Protein AF-A0A2V5KP76-F1 (afdb_monomer_lite)

pLDDT: mean 80.86, std 17.81, range [43.47, 97.94]

Foldseek 3Di:
DDPDPCVVVVVVVVVVVVVPDDPCPDPPPDPAQDKDFDFDKDKDKPAPDDQCVVVVDDGNDPDIDMDMDTDTPWMDRRPRTD

Structure (mmCIF, N/CA/C/O backbone):
data_AF-A0A2V5KP76-F1
#
_entry.id   AF-A0A2V5KP76-F1
#
loop_
_atom_site.group_PDB
_atom_site.id
_atom_site.type_symbol
_atom_site.label_atom_id
_atom_site.label_alt_id
_atom_site.label_comp_id
_atom_site.label_asym_id
_atom_site.label_entity_id
_atom_site.label_seq_id
_atom_site.pdbx_PDB_ins_code
_atom_site.Cartn_x
_atom_site.Cartn_y
_atom_site.Cartn_z
_atom_site.occupancy
_atom_site.B_iso_or_equiv
_atom_site.auth_seq_id
_atom_site.auth_comp_id
_atom_site.auth_asym_id
_atom_site.auth_atom_id
_atom_site.pdbx_PDB_model_num
ATOM 1 N N . MET A 1 1 ? -51.857 53.162 -32.359 1.00 43.47 1 MET A N 1
ATOM 2 C CA . MET A 1 1 ? -50.387 53.188 -32.514 1.00 43.47 1 MET A CA 1
ATOM 3 C C . MET A 1 1 ? -49.743 52.682 -31.227 1.00 43.47 1 MET A C 1
ATOM 5 O O . MET A 1 1 ? -50.094 53.175 -30.170 1.00 43.47 1 MET A O 1
ATOM 9 N N . LYS A 1 2 ? -48.851 51.687 -31.366 1.00 46.47 2 LYS A N 1
ATOM 10 C CA . LYS A 1 2 ? -47.848 51.169 -30.409 1.00 46.47 2 LYS A CA 1
ATOM 11 C C . LYS A 1 2 ? -48.353 50.598 -29.068 1.00 46.47 2 LYS A C 1
ATOM 13 O O . LYS A 1 2 ? -48.245 51.227 -28.026 1.00 46.47 2 LYS A O 1
ATOM 18 N N . ARG A 1 3 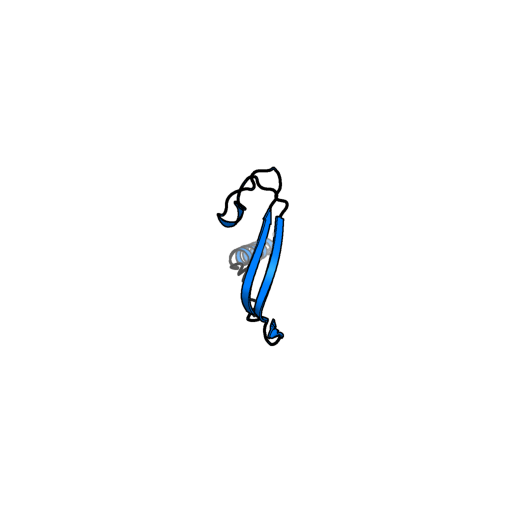? -48.781 49.325 -29.101 1.00 54.38 3 ARG A N 1
ATOM 19 C CA . ARG A 1 3 ? -48.698 48.407 -27.948 1.00 54.38 3 ARG A CA 1
ATOM 20 C C . ARG A 1 3 ? -47.217 48.244 -27.597 1.00 54.38 3 ARG A C 1
ATOM 22 O O . ARG A 1 3 ? -46.501 47.506 -28.269 1.00 54.38 3 ARG A O 1
ATOM 29 N N . THR A 1 4 ? -46.740 49.005 -26.622 1.00 54.19 4 THR A N 1
ATOM 30 C CA . THR A 1 4 ? -45.382 48.913 -26.087 1.00 54.19 4 THR A CA 1
ATOM 31 C C . THR A 1 4 ? -45.222 47.562 -25.399 1.00 54.19 4 THR A C 1
ATOM 33 O O . THR A 1 4 ? -45.694 47.329 -24.291 1.00 54.19 4 THR A O 1
ATOM 36 N N . SER A 1 5 ? -44.612 46.634 -26.132 1.00 60.16 5 SER A N 1
ATOM 37 C CA . SER A 1 5 ? -44.239 45.305 -25.669 1.00 60.16 5 SER A CA 1
ATOM 38 C C . SER A 1 5 ? -43.332 45.441 -24.443 1.00 60.16 5 SER A C 1
ATOM 40 O O . SER A 1 5 ? -42.189 45.866 -24.575 1.00 60.16 5 SER A O 1
ATOM 42 N N . LEU A 1 6 ? -43.857 45.121 -23.255 1.00 57.19 6 LEU A N 1
ATOM 43 C CA . LEU A 1 6 ? -43.114 45.024 -21.987 1.00 57.19 6 LEU A CA 1
ATOM 44 C C . LEU A 1 6 ? -42.275 43.734 -21.883 1.00 57.19 6 LEU A C 1
ATOM 46 O O . LEU A 1 6 ? -41.506 43.566 -20.939 1.00 57.19 6 LE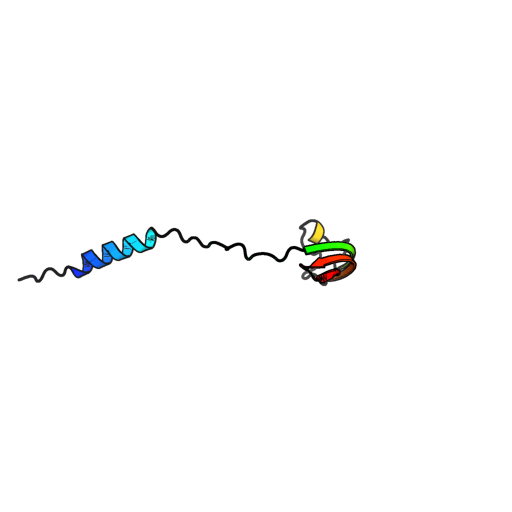U A O 1
ATOM 50 N N . LEU A 1 7 ? -42.360 42.855 -22.887 1.00 55.59 7 LEU A N 1
ATOM 51 C CA . LEU A 1 7 ? -41.591 41.613 -22.980 1.00 55.59 7 LEU A CA 1
ATOM 52 C C . LEU A 1 7 ? -40.054 41.774 -22.916 1.00 55.59 7 LEU A C 1
ATOM 54 O O . LEU A 1 7 ? -39.429 40.925 -22.279 1.00 55.59 7 LEU A O 1
ATOM 58 N N . PRO A 1 8 ? -39.402 42.808 -23.496 1.00 55.09 8 PRO A N 1
ATOM 59 C CA . PRO A 1 8 ? -37.944 42.876 -23.472 1.00 55.09 8 PRO A CA 1
ATOM 60 C C . PRO A 1 8 ? -37.415 43.289 -22.093 1.00 55.09 8 PRO A C 1
ATOM 62 O O . PRO A 1 8 ? -36.302 42.916 -21.732 1.00 55.09 8 PRO A O 1
ATOM 65 N N . LEU A 1 9 ? -38.213 44.010 -21.294 1.00 55.22 9 LEU A N 1
ATOM 66 C CA . LEU A 1 9 ? -37.802 44.471 -19.969 1.00 55.22 9 LEU A CA 1
ATOM 67 C C . LEU A 1 9 ? -37.806 43.319 -18.951 1.00 55.22 9 LEU A C 1
ATOM 69 O O . LEU A 1 9 ? -36.859 43.177 -18.184 1.00 55.22 9 LEU A O 1
ATOM 73 N N . CYS A 1 10 ? -38.817 42.444 -18.991 1.00 54.19 10 CYS A N 1
ATOM 74 C CA . CYS A 1 10 ? -38.859 41.246 -18.144 1.00 54.19 10 CYS A CA 1
ATOM 75 C C . CYS A 1 10 ? -37.742 40.247 -18.490 1.00 54.19 10 CYS A C 1
ATOM 77 O O . CYS A 1 10 ? -37.166 39.638 -17.589 1.00 54.19 10 CYS A O 1
ATOM 79 N N . ALA A 1 11 ? -37.400 40.113 -19.777 1.00 59.19 11 ALA A N 1
ATOM 80 C CA . ALA A 1 11 ? -36.315 39.242 -20.228 1.00 59.19 11 ALA A CA 1
ATOM 81 C C . ALA A 1 11 ? -34.935 39.706 -19.722 1.00 59.19 11 ALA A C 1
ATOM 83 O O . ALA A 1 11 ? -34.111 38.881 -19.331 1.00 59.19 11 ALA A O 1
ATOM 84 N N . LEU A 1 12 ? -34.700 41.022 -19.662 1.00 58.78 12 LEU A N 1
ATOM 85 C CA . LEU A 1 12 ? -33.457 41.599 -19.138 1.00 58.78 12 LEU A CA 1
ATOM 86 C C . LEU A 1 12 ? -33.294 41.383 -17.626 1.00 58.78 12 LEU A C 1
ATOM 88 O O . LEU A 1 12 ? -32.207 41.027 -17.173 1.00 58.78 12 LEU A O 1
ATOM 92 N N . VAL A 1 13 ? -34.370 41.536 -16.847 1.00 60.31 13 VAL A N 1
ATOM 93 C CA . VAL A 1 13 ? -34.333 41.328 -15.386 1.00 60.31 13 VAL A CA 1
ATOM 94 C C . VAL A 1 13 ? -34.115 39.849 -15.041 1.00 60.31 13 VAL A C 1
ATOM 96 O O . VAL A 1 13 ? -33.338 39.536 -14.139 1.00 60.31 13 VAL A O 1
ATOM 99 N N . ALA A 1 14 ? -34.725 38.931 -15.797 1.00 59.16 14 ALA A N 1
ATOM 100 C CA . ALA A 1 14 ? -34.497 37.495 -15.636 1.00 59.16 14 ALA A CA 1
ATOM 101 C C . ALA A 1 14 ? -33.058 37.081 -16.009 1.00 59.16 14 ALA A C 1
ATOM 103 O O . ALA A 1 14 ? -32.455 36.272 -15.308 1.00 59.16 14 ALA A O 1
ATOM 104 N N . GLY A 1 15 ? -32.480 37.668 -17.066 1.00 57.56 15 GLY A N 1
ATOM 105 C CA . GLY A 1 15 ? -31.107 37.380 -17.501 1.00 57.56 15 GLY A CA 1
ATOM 106 C C . GLY A 1 15 ? -30.027 37.829 -16.508 1.00 57.56 15 GLY A C 1
ATOM 107 O O . GLY A 1 15 ? -29.043 37.118 -16.307 1.00 57.56 15 GLY A O 1
ATOM 108 N N . LEU A 1 16 ? -30.224 38.967 -15.833 1.00 58.44 16 LEU A N 1
ATOM 109 C CA . LEU A 1 16 ? -29.297 39.478 -14.812 1.00 58.44 16 LEU A CA 1
ATOM 110 C C . LEU A 1 16 ? -29.343 38.683 -13.496 1.00 58.44 16 LEU A C 1
ATOM 112 O O . LEU A 1 16 ? -28.317 38.549 -12.832 1.00 58.44 16 LEU A O 1
ATOM 116 N N . GLY A 1 17 ? -30.494 38.106 -13.135 1.00 54.88 17 GLY A N 1
ATOM 117 C CA . GLY A 1 17 ? -30.626 37.272 -11.933 1.00 54.88 17 GLY A CA 1
ATOM 118 C C . GLY A 1 17 ? -29.863 35.942 -12.009 1.00 54.88 17 GLY A C 1
ATOM 119 O O . GLY A 1 17 ? -29.392 35.444 -10.989 1.00 54.88 17 GLY A O 1
ATOM 120 N N . ILE A 1 18 ? -29.688 35.391 -13.215 1.00 56.97 18 ILE A N 1
ATOM 121 C CA . ILE A 1 18 ? -29.015 34.099 -13.441 1.00 56.97 18 ILE A CA 1
ATOM 122 C C . ILE A 1 18 ? -27.488 34.218 -13.277 1.00 56.97 18 ILE A C 1
ATOM 124 O O . ILE A 1 18 ? -26.845 33.286 -12.801 1.00 56.97 18 ILE A O 1
ATOM 128 N N . LEU A 1 19 ? -26.903 35.377 -13.599 1.00 56.84 19 LEU A N 1
ATOM 129 C CA . LEU A 1 19 ? -25.457 35.634 -13.480 1.00 56.84 19 LEU A CA 1
ATOM 130 C C . LEU A 1 19 ? -24.987 35.894 -12.038 1.00 56.84 19 LEU A C 1
ATOM 132 O O . LEU A 1 19 ? -23.792 35.809 -11.765 1.00 56.84 19 LEU A O 1
ATOM 136 N N . ALA A 1 20 ? -25.904 36.205 -11.119 1.00 56.72 20 ALA A N 1
ATOM 137 C CA . ALA A 1 20 ? -25.586 36.521 -9.725 1.00 56.72 20 ALA A CA 1
ATOM 138 C C . ALA A 1 20 ? -25.710 35.321 -8.770 1.00 56.72 20 ALA A C 1
ATOM 140 O O . ALA A 1 20 ? -25.442 35.462 -7.577 1.00 56.72 20 ALA A O 1
ATOM 141 N N . MET A 1 21 ? -26.107 34.139 -9.256 1.00 60.09 21 MET A N 1
ATOM 142 C CA . MET A 1 21 ? -26.096 32.928 -8.439 1.00 60.09 21 MET A CA 1
ATOM 143 C C . MET A 1 21 ? -24.651 32.446 -8.282 1.00 60.09 21 MET A C 1
ATOM 145 O O . MET A 1 21 ? -24.060 31.991 -9.264 1.00 60.09 21 MET A O 1
ATOM 149 N N . PRO A 1 22 ? -24.057 32.484 -7.072 1.00 60.34 22 PRO A N 1
ATOM 150 C CA . PRO A 1 22 ? -22.816 31.773 -6.862 1.00 60.34 22 PRO A CA 1
ATOM 151 C C . PRO A 1 22 ? -23.159 30.300 -7.053 1.00 60.34 22 PRO A C 1
ATOM 153 O O . PRO A 1 22 ? -23.921 29.727 -6.270 1.00 60.34 22 PRO A O 1
ATOM 156 N N . ALA A 1 23 ? -22.622 29.688 -8.106 1.00 61.69 23 ALA A N 1
ATOM 157 C CA . ALA A 1 23 ? -22.604 28.246 -8.240 1.00 61.69 23 ALA A CA 1
ATOM 158 C C . ALA A 1 23 ? -21.775 27.705 -7.071 1.00 61.69 23 ALA A C 1
ATOM 160 O O . ALA A 1 23 ? -20.571 27.480 -7.177 1.00 61.69 23 ALA A O 1
ATOM 161 N N . ARG A 1 24 ? -22.412 27.526 -5.909 1.00 6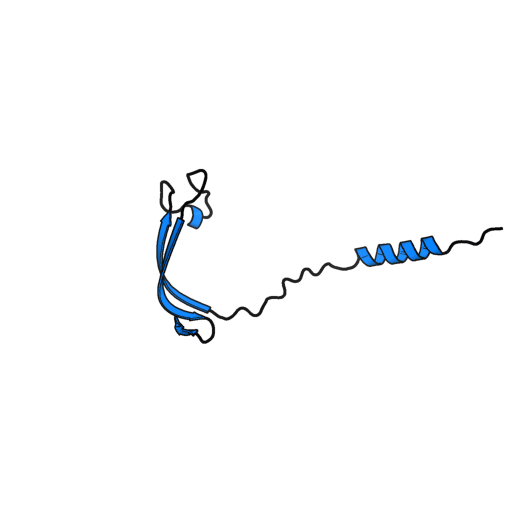2.50 24 ARG A N 1
ATOM 162 C CA . ARG A 1 24 ? -21.892 26.684 -4.842 1.00 62.50 24 ARG A CA 1
ATOM 163 C C . ARG A 1 24 ? -21.986 25.260 -5.370 1.00 62.50 24 ARG A C 1
ATOM 165 O O . ARG A 1 24 ? -22.885 24.509 -5.012 1.00 62.50 24 ARG A O 1
ATOM 172 N N . GLY A 1 25 ? -21.029 24.897 -6.224 1.00 61.12 25 GLY A N 1
ATOM 173 C CA . GLY A 1 25 ? -20.589 23.524 -6.420 1.00 61.12 25 GLY A CA 1
ATOM 174 C C . GLY A 1 25 ? -19.963 23.048 -5.117 1.00 61.12 25 GLY A C 1
ATOM 175 O O . GLY A 1 25 ? -18.755 22.860 -5.014 1.00 61.12 25 GLY A O 1
ATOM 176 N N . GLY A 1 26 ? -20.784 22.959 -4.073 1.00 57.75 26 GLY A N 1
ATOM 177 C CA . GLY A 1 26 ? -20.395 22.365 -2.820 1.00 57.75 26 GLY A CA 1
ATOM 178 C C . GLY A 1 26 ? -20.239 20.884 -3.088 1.00 57.75 26 GLY A C 1
ATOM 179 O O . GLY A 1 26 ? -21.231 20.176 -3.236 1.00 57.75 26 GLY A O 1
ATOM 180 N N . ASN A 1 27 ? -18.996 20.408 -3.115 1.00 64.94 27 ASN A N 1
ATOM 181 C CA . ASN A 1 27 ? -18.731 19.048 -2.681 1.00 64.94 27 ASN A CA 1
ATOM 182 C C . ASN A 1 27 ? -19.165 18.991 -1.218 1.00 64.94 27 ASN A C 1
ATOM 184 O O . ASN A 1 27 ? -18.370 19.254 -0.317 1.00 64.94 27 ASN A O 1
ATOM 188 N N . ALA A 1 28 ? -20.454 18.733 -0.987 1.00 64.56 28 ALA A N 1
ATOM 189 C CA . ALA A 1 28 ? -20.933 18.353 0.322 1.00 64.56 28 ALA A CA 1
ATOM 190 C C . ALA A 1 28 ? -20.036 17.196 0.757 1.00 64.56 28 ALA A C 1
ATOM 192 O O . ALA A 1 28 ? -19.931 16.185 0.053 1.00 64.56 28 ALA A O 1
ATOM 193 N N . ALA A 1 29 ? -19.303 17.392 1.850 1.00 63.22 29 ALA A N 1
ATOM 194 C CA . ALA A 1 29 ? -18.497 16.339 2.423 1.00 63.22 29 ALA A CA 1
ATOM 195 C C . ALA A 1 29 ? -19.469 15.215 2.785 1.00 63.22 29 ALA A C 1
ATOM 197 O O . ALA A 1 29 ? -20.209 15.325 3.756 1.00 63.22 29 ALA A O 1
ATOM 198 N N . LYS A 1 30 ? -19.534 14.169 1.952 1.00 71.19 30 LYS A N 1
ATOM 199 C CA . LYS A 1 30 ? -20.198 12.927 2.340 1.00 71.19 30 LYS A CA 1
ATOM 200 C C . LYS A 1 30 ? -19.560 12.505 3.653 1.00 71.19 30 LYS A C 1
ATOM 202 O O . LYS A 1 30 ? -18.328 12.463 3.699 1.00 71.19 30 LYS A O 1
ATOM 207 N N . ASP A 1 31 ? -20.368 12.202 4.666 1.00 77.38 31 ASP A N 1
ATOM 208 C CA . ASP A 1 31 ? -19.886 11.583 5.898 1.00 77.38 31 ASP A CA 1
ATOM 209 C C . ASP A 1 31 ? -19.039 10.372 5.510 1.00 77.38 31 ASP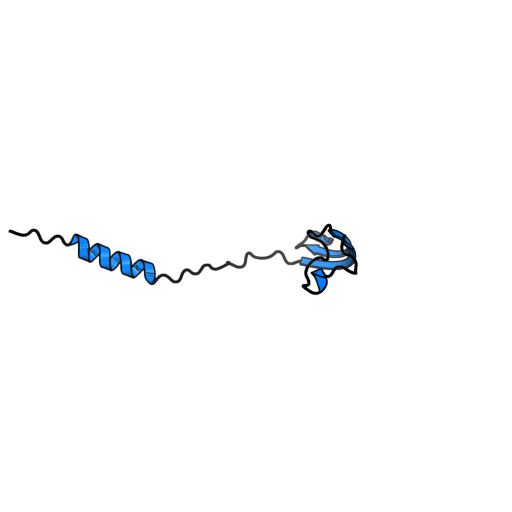 A C 1
ATOM 211 O O . ASP A 1 31 ? -19.535 9.361 5.007 1.00 77.38 31 ASP A O 1
ATOM 215 N N . LYS A 1 32 ? -17.718 10.523 5.623 1.00 85.25 32 LYS A N 1
ATOM 216 C CA . LYS A 1 32 ? -16.787 9.463 5.261 1.00 85.25 32 LYS A CA 1
ATOM 217 C C . LYS A 1 32 ? -16.759 8.516 6.442 1.00 85.25 32 LYS A C 1
ATOM 219 O O . LYS A 1 32 ? -16.417 8.934 7.546 1.00 85.25 32 LYS A O 1
ATOM 224 N N . THR A 1 33 ? -17.096 7.250 6.211 1.00 93.75 33 THR A N 1
ATOM 225 C CA . THR A 1 33 ? -16.918 6.205 7.219 1.00 93.75 33 THR A CA 1
ATOM 226 C C . THR A 1 33 ? -15.475 6.261 7.728 1.00 93.75 33 THR A C 1
ATOM 228 O O . THR A 1 33 ? -14.552 6.154 6.913 1.00 93.75 33 THR A O 1
ATOM 231 N N . PRO A 1 34 ? -15.252 6.480 9.037 1.00 94.00 34 PRO A N 1
ATOM 232 C CA . PRO A 1 34 ? -13.906 6.580 9.575 1.00 94.00 34 PRO A CA 1
ATOM 233 C C . PRO A 1 34 ? -13.193 5.241 9.394 1.00 94.00 34 PRO A C 1
ATOM 235 O O . PRO A 1 34 ? -13.765 4.181 9.661 1.00 94.00 34 PRO A O 1
ATOM 238 N N . TRP A 1 35 ? -11.951 5.287 8.923 1.00 96.19 35 TRP A N 1
ATOM 239 C CA . TRP A 1 35 ? -11.164 4.092 8.651 1.00 96.19 35 TRP A CA 1
ATOM 240 C C . TRP A 1 35 ? -9.683 4.329 8.929 1.00 96.19 35 TRP A C 1
ATOM 242 O O . TRP A 1 35 ? -9.184 5.450 8.806 1.00 96.19 35 TRP A O 1
ATOM 252 N N . LYS A 1 36 ? -8.986 3.261 9.316 1.00 96.00 36 LYS A N 1
ATOM 253 C CA . LYS A 1 36 ? -7.531 3.238 9.491 1.00 96.00 36 LYS A CA 1
ATOM 254 C C . LYS A 1 36 ? -7.037 1.800 9.409 1.00 96.00 36 LYS A C 1
ATOM 256 O O . LYS A 1 36 ? -7.659 0.912 9.982 1.00 96.00 36 LYS A O 1
ATOM 261 N N . ILE A 1 37 ? -5.900 1.588 8.753 1.00 97.19 37 ILE A N 1
ATOM 262 C CA . ILE A 1 37 ? -5.195 0.301 8.729 1.00 97.19 37 ILE A CA 1
ATOM 263 C C . ILE A 1 37 ? -3.723 0.495 9.104 1.00 97.19 37 ILE A C 1
ATOM 265 O O . ILE A 1 37 ? -3.179 1.597 9.026 1.00 97.19 37 ILE A O 1
ATOM 269 N N . THR A 1 38 ? -3.082 -0.571 9.557 1.00 97.94 38 THR A N 1
ATOM 270 C CA . THR A 1 38 ? -1.641 -0.673 9.794 1.00 97.94 38 THR A CA 1
ATOM 271 C C . THR A 1 38 ? -1.190 -2.038 9.299 1.00 97.94 38 THR A C 1
ATOM 273 O O . THR A 1 38 ? -1.897 -3.026 9.499 1.00 97.94 38 THR A O 1
ATOM 276 N N . GLY A 1 39 ? -0.042 -2.078 8.633 1.00 96.94 39 GLY A N 1
ATOM 277 C CA . GLY A 1 39 ? 0.498 -3.290 8.041 1.00 96.94 39 GLY A CA 1
ATOM 278 C C . GLY A 1 39 ? 1.570 -2.979 7.005 1.00 96.94 39 GLY A C 1
ATOM 279 O O . GLY A 1 39 ? 2.125 -1.878 7.008 1.00 96.94 39 GLY A O 1
ATOM 280 N N . GLN A 1 40 ? 1.823 -3.936 6.115 1.00 97.69 40 GLN A N 1
ATOM 281 C CA . GLN A 1 40 ? 2.829 -3.827 5.059 1.00 97.69 40 GLN A CA 1
ATOM 282 C C . GLN A 1 40 ? 2.179 -3.608 3.692 1.00 97.69 40 GLN A C 1
ATOM 284 O O . GLN A 1 40 ? 1.096 -4.126 3.412 1.00 97.69 40 GLN A O 1
ATOM 289 N N . LEU A 1 41 ? 2.864 -2.858 2.835 1.00 94.75 41 LEU A N 1
ATOM 290 C CA . LEU A 1 41 ? 2.528 -2.701 1.426 1.00 94.75 41 LEU A CA 1
ATOM 291 C C . LEU A 1 41 ? 3.682 -3.260 0.604 1.00 94.75 41 LEU A C 1
ATOM 293 O O . LEU A 1 41 ? 4.805 -2.774 0.705 1.00 94.75 41 LEU A O 1
ATOM 297 N N . GLU A 1 42 ? 3.382 -4.255 -0.215 1.00 95.44 42 GLU A N 1
ATOM 298 C CA . GLU A 1 42 ? 4.293 -4.760 -1.229 1.00 95.44 42 GLU A CA 1
ATOM 299 C C . GLU A 1 42 ? 3.766 -4.365 -2.600 1.00 95.44 42 GLU A C 1
ATOM 301 O O . GLU A 1 42 ? 2.570 -4.461 -2.877 1.00 95.44 42 GLU A O 1
ATOM 306 N N . GLU A 1 43 ? 4.650 -3.904 -3.472 1.00 93.00 43 GLU A N 1
ATOM 307 C CA . GLU A 1 43 ? 4.272 -3.512 -4.817 1.00 93.00 43 GLU A CA 1
ATOM 308 C C . GLU A 1 43 ? 5.288 -3.975 -5.850 1.00 93.00 43 GLU A C 1
ATOM 310 O O . GLU A 1 43 ? 6.479 -4.125 -5.581 1.00 93.00 43 GLU A O 1
ATOM 315 N N . ALA A 1 44 ? 4.795 -4.162 -7.067 1.00 93.38 44 ALA A N 1
ATOM 316 C CA . ALA A 1 44 ? 5.612 -4.408 -8.236 1.00 93.38 44 ALA A CA 1
ATOM 317 C C . ALA A 1 44 ? 5.115 -3.523 -9.375 1.00 93.38 44 ALA A C 1
ATOM 319 O O . ALA A 1 44 ? 3.912 -3.368 -9.589 1.00 93.38 44 ALA A O 1
ATOM 320 N N . CYS A 1 45 ? 6.046 -2.949 -10.128 1.00 94.94 45 CYS A N 1
ATOM 321 C CA . CYS A 1 45 ? 5.749 -2.077 -11.253 1.00 94.94 45 CYS A CA 1
ATOM 322 C C . CYS A 1 45 ? 6.642 -2.437 -12.441 1.00 94.94 45 CYS A C 1
ATOM 324 O O . CYS A 1 45 ? 7.799 -2.800 -12.266 1.00 94.94 45 CYS A O 1
ATOM 326 N N . SER A 1 46 ? 6.124 -2.278 -13.658 1.00 94.75 46 SER A N 1
ATOM 327 C CA . SER A 1 46 ? 6.846 -2.496 -14.917 1.00 94.75 46 SER A CA 1
ATOM 328 C C . SER A 1 46 ? 7.898 -1.423 -15.259 1.00 94.75 46 SER A C 1
ATOM 330 O O . SER A 1 46 ? 8.353 -1.365 -16.402 1.00 94.75 46 SER A O 1
ATOM 332 N N . CYS A 1 47 ? 8.213 -0.507 -14.338 1.00 95.94 47 CYS A N 1
ATOM 333 C CA . CYS A 1 47 ? 9.205 0.549 -14.557 1.00 95.94 47 CYS A CA 1
ATOM 334 C C . CYS A 1 47 ? 10.637 0.023 -14.378 1.00 95.94 47 CYS A C 1
ATOM 336 O O . CYS A 1 47 ? 10.867 -0.987 -13.726 1.00 95.94 47 CYS A O 1
ATOM 338 N N . ASP A 1 48 ? 11.610 0.740 -14.944 1.00 93.69 48 ASP A N 1
ATOM 339 C CA . ASP A 1 48 ? 13.027 0.329 -14.937 1.00 93.69 48 ASP A CA 1
ATOM 340 C C . ASP A 1 48 ? 13.715 0.485 -13.566 1.00 93.69 48 ASP A C 1
ATOM 342 O O . ASP A 1 48 ? 14.812 -0.023 -13.354 1.00 93.69 48 ASP A O 1
ATOM 346 N N . ALA A 1 49 ? 13.078 1.196 -12.636 1.00 85.94 49 ALA A N 1
ATOM 347 C CA . ALA A 1 49 ? 13.541 1.419 -11.271 1.00 85.94 49 ALA A CA 1
ATOM 348 C C . ALA A 1 49 ? 12.372 1.252 -10.286 1.00 85.94 49 ALA A C 1
ATOM 350 O O . ALA A 1 49 ? 11.238 0.986 -10.698 1.00 85.94 49 ALA A O 1
ATOM 351 N N . ALA A 1 50 ? 12.642 1.459 -8.989 1.00 87.44 50 ALA A N 1
ATOM 352 C CA . ALA A 1 50 ? 11.596 1.594 -7.974 1.00 87.44 50 ALA A CA 1
ATOM 353 C C . ALA A 1 50 ? 10.502 2.561 -8.454 1.00 87.44 50 ALA A C 1
ATOM 355 O O . ALA A 1 50 ? 10.805 3.554 -9.120 1.00 87.44 50 ALA A O 1
ATOM 356 N N . CYS A 1 51 ? 9.241 2.246 -8.146 1.00 93.19 51 CYS A N 1
ATOM 357 C CA . CYS A 1 51 ? 8.088 2.846 -8.807 1.00 93.19 51 CYS A CA 1
ATOM 358 C C . CYS A 1 51 ? 8.125 4.392 -8.704 1.00 93.19 51 CYS A C 1
ATOM 360 O O . CYS A 1 51 ? 7.915 4.953 -7.624 1.00 93.19 51 CYS A O 1
ATOM 362 N N . PRO A 1 52 ? 8.385 5.116 -9.815 1.00 92.56 52 PRO A N 1
ATOM 363 C CA . PRO A 1 52 ? 8.586 6.568 -9.780 1.00 92.56 52 PRO A CA 1
ATOM 364 C C . PRO A 1 52 ? 7.311 7.333 -9.380 1.00 92.56 52 PRO A C 1
ATOM 366 O O . PRO A 1 52 ? 7.380 8.486 -8.950 1.00 92.56 52 PRO A O 1
ATOM 369 N N . CYS A 1 53 ? 6.145 6.684 -9.462 1.00 91.31 53 CYS A N 1
ATOM 370 C CA . CYS A 1 53 ? 4.846 7.240 -9.094 1.00 91.31 53 CYS A CA 1
ATOM 371 C C . CYS A 1 53 ? 4.764 7.669 -7.618 1.00 91.31 53 CYS A C 1
ATOM 373 O O . CYS A 1 53 ? 4.089 8.654 -7.323 1.00 91.31 53 CYS A O 1
ATOM 375 N N . TRP A 1 54 ? 5.484 7.005 -6.703 1.00 92.12 54 TRP A N 1
ATOM 376 C CA . TRP A 1 54 ? 5.549 7.406 -5.283 1.00 92.12 54 TRP A CA 1
ATOM 377 C C . TRP A 1 54 ? 6.126 8.795 -5.077 1.00 92.12 54 TRP A C 1
ATOM 379 O O . TRP A 1 54 ? 5.778 9.495 -4.129 1.00 92.12 54 TRP A O 1
ATOM 389 N N . PHE A 1 55 ? 6.993 9.202 -5.995 1.00 92.88 55 PHE A N 1
ATOM 390 C CA . PHE A 1 55 ? 7.682 10.482 -5.977 1.00 92.88 55 PHE A CA 1
ATOM 391 C C . PHE A 1 55 ? 7.057 11.458 -6.976 1.00 92.88 55 PHE A C 1
ATOM 393 O O . PHE A 1 55 ? 7.711 12.399 -7.422 1.00 92.88 55 PHE A O 1
ATOM 400 N N . ASN A 1 56 ? 5.797 11.213 -7.361 1.00 91.50 56 ASN A N 1
ATOM 401 C CA . ASN A 1 56 ? 5.027 12.042 -8.284 1.00 91.50 56 ASN A CA 1
ATOM 402 C C . ASN A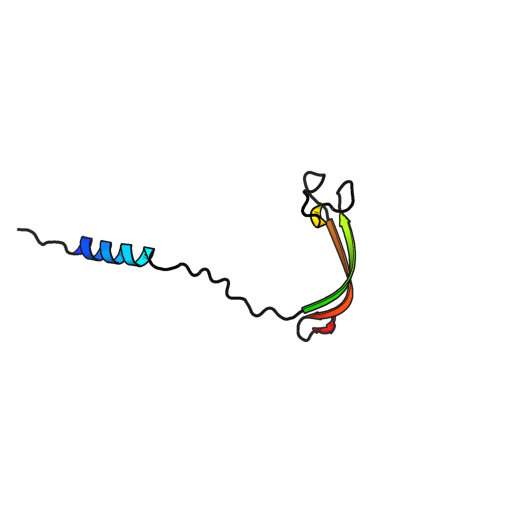 1 56 ? 5.686 12.200 -9.673 1.00 91.50 56 ASN A C 1
ATOM 404 O O . ASN A 1 56 ? 5.472 13.191 -10.372 1.00 91.50 56 ASN A O 1
ATOM 408 N N . SER A 1 57 ? 6.512 11.226 -10.064 1.00 92.00 57 SER A N 1
ATOM 409 C CA . SER A 1 57 ? 7.185 11.176 -11.362 1.00 92.00 57 SER A CA 1
ATOM 410 C C . SER A 1 57 ? 6.404 10.327 -12.366 1.00 92.00 57 SER A C 1
ATOM 412 O O . SER A 1 57 ? 5.565 9.501 -12.003 1.00 92.00 57 SER A O 1
ATOM 414 N N . LYS A 1 58 ? 6.671 10.534 -13.659 1.00 93.81 58 LYS A N 1
ATOM 415 C CA . LYS A 1 58 ? 6.041 9.751 -14.731 1.00 93.81 58 LYS A CA 1
ATOM 416 C C . LYS A 1 58 ? 6.608 8.321 -14.785 1.00 93.81 58 LYS A C 1
ATOM 418 O O . LYS A 1 58 ? 7.774 8.128 -14.437 1.00 93.81 58 LYS A O 1
ATOM 423 N N . PRO A 1 59 ? 5.832 7.338 -15.279 1.00 95.06 59 PRO A N 1
ATOM 424 C CA . PRO A 1 59 ? 6.351 6.012 -15.611 1.00 95.06 59 PRO A CA 1
ATOM 425 C C . PRO A 1 59 ? 7.518 6.080 -16.608 1.00 95.06 59 PRO A C 1
ATOM 427 O O . PRO A 1 59 ? 7.571 6.984 -17.442 1.00 95.06 59 PRO A O 1
ATOM 430 N N . THR A 1 60 ? 8.430 5.103 -16.560 1.00 95.44 60 THR A N 1
ATOM 431 C CA . THR A 1 60 ? 9.587 5.049 -17.482 1.00 95.44 60 THR A CA 1
ATOM 432 C C . THR A 1 60 ? 9.243 4.455 -18.852 1.00 95.44 60 THR A C 1
ATOM 434 O O . THR A 1 60 ? 10.030 4.548 -19.792 1.00 95.44 60 THR A O 1
ATOM 437 N N . LYS A 1 61 ? 8.058 3.850 -18.977 1.00 92.25 61 LYS A N 1
ATOM 438 C CA . LYS A 1 61 ? 7.493 3.300 -20.217 1.00 92.25 61 LYS A CA 1
ATOM 439 C C . LYS A 1 61 ? 6.250 4.097 -20.633 1.00 92.25 61 LYS A C 1
ATOM 441 O O . LYS A 1 61 ? 5.777 4.949 -19.886 1.00 92.25 61 LYS A O 1
ATOM 446 N N . MET A 1 62 ? 5.683 3.788 -21.806 1.00 92.31 62 MET A N 1
ATOM 447 C CA . MET A 1 62 ? 4.452 4.438 -22.295 1.00 92.31 62 MET A CA 1
ATOM 448 C C . MET A 1 62 ? 3.272 4.298 -21.315 1.00 92.31 62 MET A C 1
ATOM 450 O O . MET A 1 62 ? 2.485 5.230 -21.168 1.00 92.31 62 MET A O 1
ATOM 454 N N . THR A 1 63 ? 3.164 3.153 -20.632 1.00 91.88 63 THR A N 1
ATOM 455 C CA . THR A 1 63 ? 2.131 2.860 -19.626 1.00 91.88 63 THR A CA 1
ATOM 456 C C . THR A 1 63 ? 2.740 2.167 -18.407 1.00 91.88 63 THR A C 1
ATOM 458 O O . THR A 1 63 ? 3.743 1.464 -18.527 1.00 91.88 63 THR A O 1
ATOM 461 N N . CYS A 1 64 ? 2.115 2.327 -17.238 1.00 93.25 64 CYS A N 1
ATOM 462 C CA . CYS A 1 64 ? 2.480 1.604 -16.019 1.00 93.25 64 CYS A CA 1
ATOM 463 C C . CYS A 1 64 ? 1.642 0.323 -15.886 1.00 93.25 64 CYS A C 1
ATOM 465 O O . CYS A 1 64 ? 0.415 0.402 -15.847 1.00 93.25 64 CYS A O 1
ATOM 467 N N . GLY A 1 65 ? 2.296 -0.837 -15.791 1.00 94.62 65 GLY A N 1
ATOM 468 C CA . GLY A 1 65 ? 1.693 -2.063 -15.270 1.00 94.62 65 GLY A CA 1
ATOM 469 C C . GLY A 1 65 ? 2.110 -2.238 -13.814 1.00 94.62 65 GLY A C 1
ATOM 470 O O . GLY A 1 65 ? 3.266 -2.563 -13.555 1.00 94.62 65 GLY A O 1
ATOM 471 N N . GLY A 1 66 ? 1.202 -1.973 -12.875 1.00 93.81 66 GLY A N 1
ATOM 472 C CA . GLY A 1 66 ? 1.479 -2.023 -11.438 1.00 93.81 66 GLY A CA 1
ATOM 473 C C . GLY A 1 66 ? 0.565 -2.995 -10.698 1.00 93.81 66 GLY A C 1
ATOM 474 O O . GLY A 1 66 ? -0.611 -3.122 -11.035 1.00 93.81 66 GLY A O 1
ATOM 475 N N . CYS A 1 67 ? 1.104 -3.648 -9.672 1.00 94.69 67 CYS A N 1
ATOM 476 C CA . CYS A 1 67 ? 0.373 -4.457 -8.704 1.00 94.69 67 CYS A CA 1
ATOM 477 C C . CYS A 1 67 ? 0.763 -4.020 -7.289 1.00 94.69 67 CYS A C 1
ATOM 479 O O . CYS A 1 67 ? 1.915 -3.667 -7.045 1.00 94.69 67 CYS A O 1
ATOM 481 N N . GLN A 1 68 ? -0.199 -4.044 -6.370 1.00 94.81 68 GLN A N 1
ATOM 482 C CA . GLN A 1 68 ? -0.014 -3.714 -4.961 1.00 94.81 68 GLN A CA 1
ATOM 483 C C . GLN A 1 68 ? -0.743 -4.754 -4.113 1.00 94.81 68 GLN A C 1
ATOM 485 O O . GLN A 1 68 ? -1.895 -5.089 -4.393 1.00 94.81 68 GLN A O 1
ATOM 490 N N . VAL A 1 69 ? -0.081 -5.236 -3.068 1.00 96.44 69 VAL A N 1
ATOM 491 C CA . VAL A 1 69 ? -0.613 -6.176 -2.084 1.00 96.44 69 VAL A CA 1
ATOM 492 C C . VAL A 1 69 ? -0.463 -5.552 -0.703 1.00 96.44 69 VAL A C 1
ATOM 494 O O . VAL A 1 69 ? 0.622 -5.144 -0.297 1.00 96.44 69 VAL A O 1
ATOM 497 N N . LEU A 1 70 ? -1.577 -5.463 0.019 1.00 95.88 70 LEU A N 1
ATOM 498 C CA . LEU A 1 70 ? -1.625 -4.946 1.381 1.00 95.88 70 LEU A CA 1
ATOM 499 C C . LEU A 1 70 ? -1.756 -6.115 2.355 1.00 95.88 70 LEU A C 1
ATOM 501 O O . LEU A 1 70 ? -2.757 -6.831 2.340 1.00 95.88 70 LEU A O 1
ATOM 505 N N . PHE A 1 71 ? -0.775 -6.268 3.235 1.00 96.81 71 PHE A N 1
ATOM 506 C CA . PHE A 1 71 ? -0.834 -7.189 4.363 1.00 96.81 71 PHE A CA 1
ATOM 507 C C . PHE A 1 71 ? -1.336 -6.419 5.581 1.00 96.81 71 PHE A C 1
ATOM 509 O O . PHE A 1 71 ? -0.575 -5.693 6.218 1.00 96.81 71 PHE A O 1
ATOM 516 N N . ILE A 1 72 ? -2.633 -6.526 5.873 1.00 97.06 72 ILE A N 1
ATOM 517 C CA . ILE A 1 72 ? -3.264 -5.807 6.987 1.00 97.06 72 ILE A CA 1
ATOM 518 C C . ILE A 1 72 ? -2.986 -6.559 8.293 1.00 97.06 72 ILE A C 1
ATOM 520 O O . ILE A 1 72 ? -3.380 -7.710 8.445 1.00 97.06 72 ILE A O 1
ATOM 524 N N . GLU A 1 73 ? -2.321 -5.900 9.242 1.00 97.88 73 GLU A N 1
ATOM 525 C CA . GLU A 1 73 ? -2.058 -6.444 10.583 1.00 97.88 73 GLU A CA 1
ATOM 526 C C . GLU A 1 73 ? -3.152 -6.041 11.581 1.00 97.88 73 GLU A C 1
ATOM 528 O O . GLU A 1 73 ? -3.487 -6.792 12.498 1.00 97.88 73 GLU A O 1
ATOM 533 N N . LYS A 1 74 ? -3.678 -4.818 11.436 1.00 97.56 74 LYS A N 1
ATOM 534 C CA . LYS A 1 74 ? -4.795 -4.293 12.230 1.00 97.56 74 LYS A CA 1
ATOM 535 C C . LYS A 1 74 ? -5.477 -3.129 11.528 1.00 97.56 74 LYS A C 1
ATOM 537 O O . LYS A 1 74 ? -4.814 -2.260 10.958 1.00 97.56 74 LYS A O 1
ATOM 542 N N . GLY A 1 75 ? -6.788 -3.025 11.676 1.00 96.88 75 GLY A N 1
ATOM 543 C CA . GLY A 1 75 ? -7.508 -1.828 11.275 1.00 96.88 75 GLY A CA 1
ATOM 544 C C . GLY A 1 75 ? -9.005 -1.894 11.506 1.00 96.88 75 GLY A C 1
ATOM 545 O O . GLY A 1 75 ? -9.541 -2.835 12.092 1.00 96.88 75 GLY A O 1
ATOM 546 N N . ASN A 1 76 ? -9.687 -0.856 11.040 1.00 97.56 76 ASN A N 1
ATOM 547 C CA . ASN A 1 76 ? -11.136 -0.820 11.007 1.00 97.56 76 ASN A CA 1
ATOM 548 C C . ASN A 1 76 ? -11.654 0.006 9.828 1.00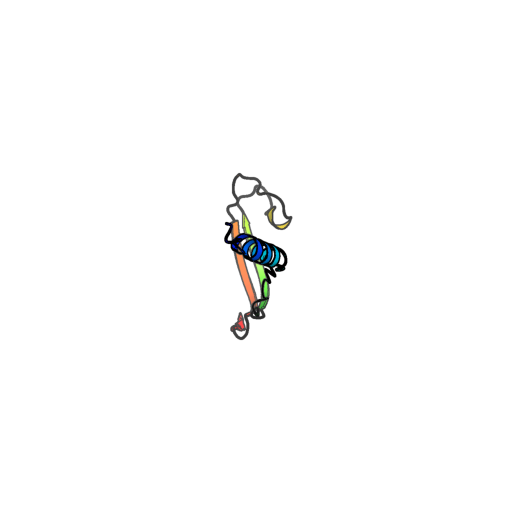 97.56 76 ASN A C 1
ATOM 550 O O . ASN A 1 76 ? -11.034 0.983 9.401 1.00 97.56 76 ASN A O 1
ATOM 554 N N . TYR A 1 77 ? -12.835 -0.374 9.357 1.00 96.12 77 TYR A N 1
ATOM 555 C CA . TYR A 1 77 ? -13.682 0.412 8.472 1.00 96.12 77 TYR A CA 1
ATOM 556 C C . TYR A 1 77 ? -15.047 0.572 9.147 1.00 96.12 77 TYR A C 1
ATOM 558 O O . TYR A 1 77 ? -15.865 -0.353 9.169 1.00 96.12 77 TYR A O 1
ATOM 566 N N . GLY A 1 78 ? -15.269 1.721 9.789 1.00 94.94 78 GLY A N 1
ATOM 567 C CA . GLY A 1 78 ? -16.394 1.903 10.704 1.00 94.94 78 GLY A CA 1
ATOM 568 C C . GLY A 1 78 ? -16.351 0.857 11.820 1.00 94.94 78 GLY A C 1
ATOM 569 O O . GLY A 1 78 ? -15.355 0.762 12.537 1.00 94.94 78 GLY A O 1
ATOM 570 N N . ASN A 1 79 ? -17.406 0.046 11.910 1.00 95.69 79 ASN A N 1
ATOM 571 C CA . ASN A 1 79 ? -17.540 -1.035 12.893 1.00 95.69 79 ASN A CA 1
ATOM 572 C C . ASN A 1 79 ? -16.966 -2.383 12.413 1.00 95.69 79 ASN A C 1
ATOM 574 O O . ASN A 1 79 ? -16.997 -3.359 13.157 1.00 95.69 79 ASN A O 1
ATOM 578 N N . THR A 1 80 ? -16.456 -2.458 11.180 1.00 96.56 80 THR A N 1
ATOM 579 C CA . THR A 1 80 ? -15.851 -3.681 10.634 1.00 96.56 80 THR A CA 1
ATOM 580 C C . THR A 1 80 ? -14.376 -3.725 11.006 1.00 96.56 80 THR A C 1
ATOM 582 O O . THR A 1 80 ? -13.635 -2.805 10.658 1.00 96.56 80 THR A O 1
ATOM 585 N N . LYS A 1 81 ? -13.945 -4.781 11.701 1.00 95.69 81 LYS A N 1
ATOM 586 C CA . LYS A 1 81 ? -12.535 -5.007 12.043 1.00 95.69 81 LYS A CA 1
ATOM 587 C C . LYS A 1 81 ? -11.804 -5.646 10.860 1.00 95.69 81 LYS A C 1
ATOM 589 O O . LYS A 1 81 ? -12.341 -6.572 10.255 1.00 95.69 81 LYS A O 1
ATOM 594 N N . LEU A 1 82 ? -10.612 -5.134 10.562 1.00 94.12 82 LEU A N 1
ATOM 595 C CA . LEU A 1 82 ? -9.704 -5.611 9.517 1.00 94.12 82 LEU A CA 1
ATOM 596 C C . LEU A 1 82 ? -8.427 -6.170 10.145 1.00 94.12 82 LEU A C 1
ATOM 598 O O . LEU A 1 82 ? -7.982 -5.596 11.173 1.00 94.12 82 LEU A O 1
#

Secondary structure (DSSP, 8-state):
------HHHHHHHHHHHHHTS----------PPPEEEEEEEEEEESSSSS-GGGGTPPPSSSS--EEEEEEEEEEEETTEE-

Sequence (82 aa):
MKRTSLLPLCALVAGLGILAMPARGGNAAKDKTPWKITGQLEEACSCDAACPCWFNSKPTKMTCGGCQVLFIEKGNYGNTKL

Radius of gyration: 28.18 Å; chains: 1; bounding box: 64×60×45 Å